Protein AF-A0A1H9TC44-F1 (afdb_monomer)

Solvent-accessible surface area (backbone atoms only — not comparable to full-atom values): 7933 Å² total; per-residue (Å²): 142,87,62,69,64,65,58,63,67,51,42,65,60,50,50,47,45,69,73,74,40,55,46,68,56,44,34,50,47,54,42,54,54,52,55,68,50,51,80,81,47,62,73,89,78,47,56,68,66,37,55,48,18,50,73,65,72,35,49,71,53,23,15,59,46,16,44,57,47,22,54,59,30,50,55,52,45,54,54,37,63,76,66,68,54,58,71,67,61,52,50,50,43,48,48,54,24,25,49,20,46,24,41,27,38,42,44,43,78,67,63,47,72,69,42,53,50,48,27,42,60,18,47,42,78,79,39,97,54,50,62,61,56,53,49,50,47,46,43,74,75,66,57,84,119

Mean predicted aligned error: 6.98 Å

Radius of gyration: 15.29 Å; Cα contacts (8 Å, |Δi|>4): 155; chains: 1; bounding box: 42×27×39 Å

Foldseek 3Di:
DPDVVLVVVLPPLLCCLQVPDDLLVSLLLLLQLLLVCVVVADPVLQPPQCNVCSVVVVLQSLQVSLVVSLVVLVVVLVVCVVVVHDPVVNLNSLLSNLSSQLSNLSNPSHRDSVSVVSNQSSCVSPDVDSSVSSVVSCCVVPVPD

Sequence (145 aa):
MGDRQSETESRPVIEQLMGRFNSADRRRILGHIVASYLRYIHPGDVPPDLVSALKGDDLDAISRQAVARMEERDDLLLDAYEREENNSSVAYLSDVYSLATAAATIAHKEPKEMHLLTFMDGIAAFTTDPQVDIQKAIDQWFGKE

Structure (mmCIF, N/CA/C/O backbone):
data_AF-A0A1H9TC44-F1
#
_entry.id   AF-A0A1H9TC44-F1
#
loop_
_atom_site.group_PDB
_atom_site.id
_atom_site.type_symbol
_atom_site.label_atom_id
_atom_site.label_alt_id
_atom_site.label_comp_id
_atom_site.label_asym_id
_atom_site.label_entity_id
_atom_site.label_seq_id
_atom_site.pdbx_PDB_ins_code
_atom_site.Cartn_x
_atom_site.Cartn_y
_atom_site.Cartn_z
_atom_site.occupancy
_atom_site.B_iso_or_equiv
_atom_site.auth_seq_id
_atom_site.auth_comp_id
_atom_site.auth_asym_id
_atom_site.auth_atom_id
_atom_site.pdbx_PDB_model_num
ATOM 1 N N . MET A 1 1 ? 23.358 8.538 4.820 1.00 39.44 1 MET A N 1
ATOM 2 C CA . MET A 1 1 ? 22.840 9.235 6.020 1.00 39.44 1 MET A CA 1
ATOM 3 C C . MET A 1 1 ? 21.624 10.031 5.582 1.00 39.44 1 MET A C 1
ATOM 5 O O . MET A 1 1 ? 21.772 11.190 5.227 1.00 39.44 1 MET A O 1
ATOM 9 N N . GLY A 1 2 ? 20.455 9.402 5.515 1.00 47.03 2 GLY A N 1
ATOM 10 C CA . GLY A 1 2 ? 19.257 10.064 5.008 1.00 47.03 2 GLY A CA 1
ATOM 11 C C . GLY A 1 2 ? 18.006 9.246 5.279 1.00 47.03 2 GLY A C 1
ATOM 12 O O . GLY A 1 2 ? 17.304 8.956 4.337 1.00 47.03 2 GLY A O 1
ATOM 13 N N . ASP A 1 3 ? 17.769 8.847 6.534 1.00 46.06 3 ASP A N 1
ATOM 14 C CA . ASP A 1 3 ? 16.593 8.018 6.880 1.00 46.06 3 ASP A CA 1
ATOM 15 C C . ASP A 1 3 ? 15.884 8.431 8.179 1.00 46.06 3 ASP A C 1
ATOM 17 O O . ASP A 1 3 ? 14.766 8.013 8.440 1.00 46.06 3 ASP A O 1
ATOM 21 N N . ARG A 1 4 ? 16.472 9.306 9.009 1.00 41.94 4 ARG A N 1
ATOM 22 C CA . ARG A 1 4 ? 15.853 9.662 10.304 1.00 41.94 4 ARG A CA 1
ATOM 23 C C . ARG A 1 4 ? 14.806 10.773 10.226 1.00 41.94 4 ARG A C 1
ATOM 25 O O . ARG A 1 4 ? 14.027 10.917 11.162 1.00 41.94 4 ARG A O 1
ATOM 32 N N . GLN A 1 5 ? 14.792 11.585 9.166 1.00 43.56 5 GLN A N 1
ATOM 33 C CA . GLN A 1 5 ? 13.802 12.664 9.033 1.00 43.56 5 GLN A CA 1
ATOM 34 C C . GLN A 1 5 ? 12.428 12.121 8.612 1.00 43.56 5 GLN A C 1
ATOM 36 O O . GLN A 1 5 ? 11.452 12.435 9.287 1.00 43.56 5 GLN A O 1
ATOM 41 N N . SER A 1 6 ? 12.361 11.213 7.631 1.00 50.97 6 SER A N 1
ATOM 42 C CA . SER A 1 6 ? 11.096 10.605 7.183 1.00 50.97 6 SER A CA 1
ATOM 43 C C . SER A 1 6 ? 10.419 9.735 8.255 1.00 50.97 6 SER A C 1
ATOM 45 O O . SER A 1 6 ? 9.197 9.791 8.403 1.00 50.97 6 SER A O 1
ATOM 47 N N . GLU A 1 7 ? 11.187 8.996 9.070 1.00 50.44 7 GLU A N 1
ATOM 48 C CA . GLU A 1 7 ? 10.644 8.241 10.219 1.00 50.44 7 GLU A CA 1
ATOM 49 C C . GLU A 1 7 ? 10.041 9.159 11.294 1.00 50.44 7 GLU A C 1
ATOM 51 O O . GLU A 1 7 ? 9.027 8.827 11.908 1.00 50.44 7 GLU A O 1
ATOM 56 N N . THR A 1 8 ? 10.656 10.322 11.537 1.00 54.44 8 THR A N 1
ATOM 57 C CA . THR A 1 8 ? 10.201 11.247 12.587 1.00 54.44 8 THR A CA 1
ATOM 58 C C . THR A 1 8 ? 8.931 11.986 12.169 1.00 54.44 8 THR A C 1
ATOM 60 O O . THR A 1 8 ? 8.066 12.235 13.007 1.00 54.44 8 THR A O 1
ATOM 63 N N . GLU A 1 9 ? 8.792 12.303 10.881 1.00 59.78 9 GLU A N 1
ATOM 64 C CA . GLU A 1 9 ? 7.611 12.985 10.349 1.00 59.78 9 GLU A CA 1
ATOM 65 C C . GLU A 1 9 ? 6.407 12.045 10.241 1.00 59.78 9 GLU A C 1
ATOM 67 O O . GLU A 1 9 ? 5.298 12.462 10.546 1.00 59.78 9 GLU A O 1
ATOM 72 N N . SER A 1 10 ? 6.608 10.770 9.897 1.00 65.81 10 SER A N 1
ATOM 73 C CA . SER A 1 10 ? 5.525 9.791 9.688 1.00 65.81 10 SER A CA 1
ATOM 74 C C . SER A 1 10 ? 4.833 9.323 10.977 1.00 65.81 10 SER A C 1
ATOM 76 O O . SER A 1 10 ? 3.707 8.815 10.965 1.00 65.81 10 SER A O 1
ATOM 78 N N . ARG A 1 11 ? 5.505 9.504 12.116 1.00 71.88 11 ARG A N 1
ATOM 79 C CA . ARG A 1 11 ? 5.123 8.959 13.423 1.00 71.88 11 ARG A CA 1
ATOM 80 C C . ARG A 1 11 ? 3.753 9.416 13.958 1.00 71.88 11 ARG A C 1
ATOM 82 O O . ARG A 1 11 ? 3.023 8.555 14.444 1.00 71.88 11 ARG A O 1
ATOM 89 N N . PRO A 1 12 ? 3.336 10.695 13.852 1.00 81.69 12 PRO A N 1
ATOM 90 C CA . PRO A 1 12 ? 2.065 11.158 14.415 1.00 81.69 12 PRO A CA 1
ATOM 91 C C . PRO A 1 12 ? 0.839 10.476 13.796 1.00 81.69 12 PRO A C 1
ATOM 93 O O . PRO A 1 12 ? -0.080 10.085 14.515 1.00 81.69 12 PRO A O 1
ATOM 96 N N . VAL A 1 13 ? 0.827 10.283 12.470 1.00 83.69 13 VAL A N 1
ATOM 97 C CA . VAL A 1 13 ? -0.309 9.648 11.781 1.00 83.69 13 VAL A CA 1
ATOM 98 C C . VAL A 1 13 ? -0.355 8.146 12.069 1.00 83.69 13 VAL A C 1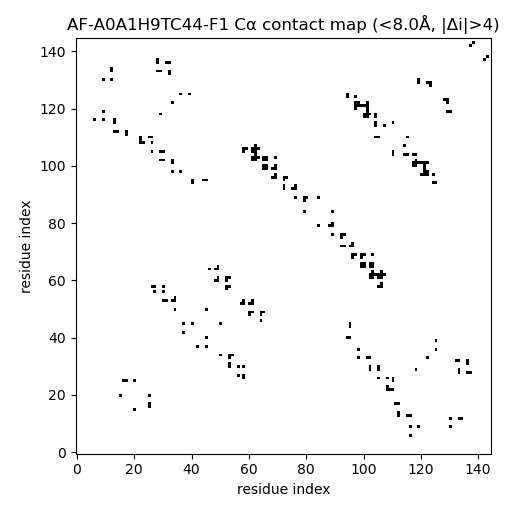
ATOM 100 O O . VAL A 1 13 ? -1.429 7.573 12.240 1.00 83.69 13 VAL A O 1
ATOM 103 N N . ILE A 1 14 ? 0.810 7.507 12.194 1.00 85.56 14 ILE A N 1
ATOM 104 C CA . ILE A 1 14 ? 0.921 6.097 12.569 1.00 85.56 14 ILE A CA 1
ATOM 105 C C . ILE A 1 14 ? 0.447 5.884 14.008 1.00 85.56 14 ILE A C 1
ATOM 107 O O . ILE A 1 14 ? -0.346 4.978 14.260 1.00 85.56 14 ILE A O 1
ATOM 111 N N . GLU A 1 15 ? 0.858 6.736 14.946 1.00 86.69 15 GLU A N 1
ATOM 112 C CA . GLU A 1 15 ? 0.381 6.706 16.333 1.00 86.69 15 GLU A CA 1
ATOM 113 C C . GLU A 1 15 ? -1.135 6.923 16.404 1.00 86.69 15 GLU A C 1
ATOM 115 O O . GLU A 1 15 ? -1.830 6.213 17.133 1.00 86.69 15 GLU A O 1
ATOM 120 N N . GLN A 1 16 ? -1.676 7.833 15.591 1.00 86.38 16 GLN A N 1
ATOM 121 C CA . GLN A 1 16 ? -3.115 8.041 15.472 1.00 86.38 16 GLN A CA 1
ATOM 122 C C . GLN A 1 16 ? -3.833 6.793 14.940 1.00 86.38 16 GLN A C 1
ATOM 124 O O . GLN A 1 16 ? -4.844 6.380 15.514 1.00 86.38 16 GLN A O 1
ATOM 129 N N . LEU A 1 17 ? -3.305 6.169 13.882 1.00 86.94 17 LEU A N 1
ATOM 130 C CA . LEU A 1 17 ? -3.833 4.925 13.320 1.00 86.94 17 LEU A CA 1
ATOM 131 C C . LEU A 1 17 ? -3.831 3.798 14.359 1.00 86.94 17 LEU A C 1
ATOM 133 O O . LEU A 1 17 ? -4.842 3.121 14.539 1.00 86.94 17 LEU A O 1
ATOM 137 N N . MET A 1 18 ? -2.715 3.616 15.066 1.00 88.38 18 MET A N 1
ATOM 138 C CA . MET A 1 18 ? -2.530 2.556 16.060 1.00 88.38 18 MET A CA 1
ATOM 139 C C . MET A 1 18 ? -3.339 2.787 17.343 1.00 88.38 18 MET A C 1
ATOM 141 O O . MET A 1 18 ? -3.803 1.821 17.947 1.00 88.38 18 MET A O 1
ATOM 145 N N . GLY A 1 19 ? -3.501 4.043 17.766 1.00 86.06 19 GLY A N 1
ATOM 146 C CA . GLY A 1 19 ? -4.142 4.407 19.029 1.00 86.06 19 GLY A CA 1
ATOM 147 C C . GLY A 1 19 ? -5.655 4.606 18.947 1.00 86.06 19 GLY A C 1
ATOM 148 O O . GLY A 1 19 ? -6.342 4.393 19.945 1.00 86.06 19 GLY A O 1
ATOM 149 N N . ARG A 1 20 ? -6.192 5.012 17.786 1.00 86.81 20 ARG A N 1
ATOM 150 C CA . ARG A 1 20 ? -7.625 5.338 17.634 1.00 86.81 20 ARG A CA 1
ATOM 151 C C . ARG A 1 20 ? -8.433 4.291 16.876 1.00 86.81 20 ARG A C 1
ATOM 153 O O . ARG A 1 20 ? -9.640 4.219 17.085 1.00 86.81 20 ARG A O 1
ATOM 160 N N . PHE A 1 21 ? -7.805 3.493 16.013 1.00 89.00 21 PHE A N 1
ATOM 161 C CA . PHE A 1 21 ? -8.525 2.611 15.095 1.00 89.00 21 PHE A CA 1
ATOM 162 C C . PHE A 1 21 ? -8.217 1.137 15.357 1.00 89.00 21 PHE A C 1
ATOM 164 O O . PHE A 1 21 ? -7.067 0.713 15.516 1.00 89.00 21 PHE A O 1
ATOM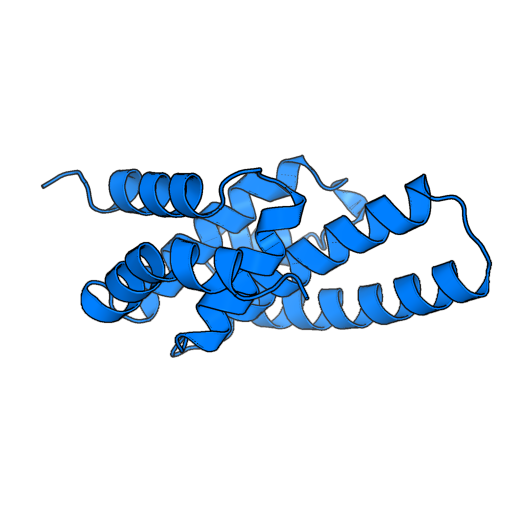 171 N N . ASN A 1 22 ? -9.263 0.309 15.351 1.00 89.25 22 ASN A N 1
ATOM 172 C CA . ASN A 1 22 ? -9.084 -1.140 15.397 1.00 89.25 22 ASN A CA 1
ATOM 173 C C . ASN A 1 22 ? -8.426 -1.644 14.094 1.00 89.25 22 ASN A C 1
ATOM 175 O O . ASN A 1 22 ? -8.290 -0.916 13.108 1.00 89.25 22 ASN A O 1
ATOM 179 N N . SER A 1 23 ? -7.987 -2.903 14.082 1.00 86.31 23 SER A N 1
ATOM 180 C CA . SER A 1 23 ? -7.258 -3.455 12.934 1.00 86.31 23 SER A CA 1
ATOM 181 C C . SER A 1 23 ? -8.078 -3.481 11.639 1.00 86.31 23 SER A C 1
ATOM 183 O O . SER A 1 23 ? -7.509 -3.319 10.563 1.00 86.31 23 SER A O 1
ATOM 185 N N . ALA A 1 24 ? -9.399 -3.668 11.716 1.00 84.81 24 ALA A N 1
ATOM 186 C CA . ALA A 1 24 ? -10.257 -3.684 10.534 1.00 84.81 24 ALA A CA 1
ATOM 187 C C . ALA A 1 24 ? -10.368 -2.287 9.910 1.00 84.81 24 ALA A C 1
ATOM 189 O O . ALA A 1 24 ? -10.218 -2.145 8.699 1.00 84.81 24 ALA A O 1
ATOM 190 N N . ASP A 1 25 ? -10.552 -1.257 10.735 1.00 87.38 25 ASP A N 1
ATOM 191 C CA . ASP A 1 25 ? -10.631 0.129 10.271 1.00 87.38 25 ASP A CA 1
ATOM 192 C C . ASP A 1 25 ? -9.297 0.606 9.697 1.00 87.38 25 ASP A C 1
ATOM 194 O O . ASP A 1 25 ? -9.277 1.212 8.628 1.00 87.38 25 ASP A O 1
ATOM 198 N N . ARG A 1 26 ? -8.171 0.228 10.322 1.00 88.94 26 ARG A N 1
ATOM 199 C CA . ARG A 1 26 ? -6.837 0.458 9.748 1.00 88.94 26 ARG A CA 1
ATOM 200 C C . ARG A 1 26 ? -6.728 -0.149 8.351 1.00 88.94 26 ARG A C 1
ATOM 202 O O . ARG A 1 26 ? -6.411 0.564 7.408 1.00 88.94 26 ARG A O 1
ATOM 209 N N . ARG A 1 27 ? -7.057 -1.435 8.185 1.00 86.88 27 ARG A N 1
ATOM 210 C CA . ARG A 1 27 ? -7.001 -2.108 6.873 1.00 86.88 27 ARG A CA 1
ATOM 211 C C . ARG A 1 27 ? -7.888 -1.428 5.823 1.00 86.88 27 ARG A C 1
ATOM 213 O O . ARG A 1 27 ? -7.465 -1.313 4.677 1.00 86.88 27 ARG A O 1
ATOM 220 N N . ARG A 1 28 ? -9.078 -0.946 6.200 1.00 85.75 28 ARG A N 1
ATOM 221 C CA . ARG A 1 28 ? -9.970 -0.202 5.291 1.00 85.75 28 ARG A CA 1
ATOM 222 C C . ARG A 1 28 ? -9.382 1.135 4.850 1.00 85.75 28 ARG A C 1
ATOM 224 O O . ARG A 1 28 ? -9.404 1.430 3.660 1.00 85.75 28 ARG A O 1
ATOM 231 N N . ILE A 1 29 ? -8.821 1.911 5.781 1.00 88.69 29 ILE A N 1
ATOM 232 C CA . ILE A 1 29 ? -8.149 3.182 5.467 1.00 88.69 29 ILE A CA 1
ATOM 233 C C . ILE A 1 29 ? -7.024 2.941 4.452 1.00 88.69 29 ILE A C 1
ATOM 235 O O . ILE A 1 29 ? -6.989 3.584 3.404 1.00 88.69 29 ILE A O 1
ATOM 239 N N . LEU A 1 30 ? -6.150 1.964 4.722 1.00 88.69 30 LEU A N 1
ATOM 240 C CA . LEU A 1 30 ? -5.043 1.610 3.829 1.00 88.69 30 LEU A CA 1
ATOM 241 C C . LEU A 1 30 ? -5.538 1.164 2.441 1.00 88.69 30 LEU A C 1
ATOM 243 O O . LEU A 1 30 ? -5.014 1.616 1.423 1.00 88.69 30 LEU A O 1
ATOM 247 N N . GLY A 1 31 ? -6.578 0.324 2.391 1.00 86.19 31 GLY A N 1
ATOM 248 C CA . GLY A 1 31 ? -7.190 -0.134 1.140 1.00 86.19 31 GLY A CA 1
ATOM 249 C C . GLY A 1 31 ? -7.743 1.002 0.288 1.00 86.19 31 GLY A C 1
ATOM 250 O O . GLY A 1 31 ? -7.501 1.040 -0.919 1.00 86.19 31 GLY A O 1
ATOM 251 N N . HIS A 1 32 ? -8.411 1.973 0.912 1.00 85.38 32 HIS A N 1
ATOM 252 C CA . HIS A 1 32 ? -8.940 3.138 0.210 1.00 85.38 32 HIS A CA 1
ATOM 253 C C . HIS A 1 32 ? -7.834 3.978 -0.438 1.00 85.38 32 HIS A C 1
ATOM 255 O O . HIS A 1 32 ? -7.940 4.383 -1.599 1.00 85.38 32 HIS A O 1
ATOM 261 N N . ILE A 1 33 ? -6.750 4.206 0.300 1.00 88.38 33 ILE A N 1
ATOM 262 C CA . ILE A 1 33 ? -5.607 4.978 -0.183 1.00 88.38 33 ILE A CA 1
ATOM 263 C C . ILE A 1 3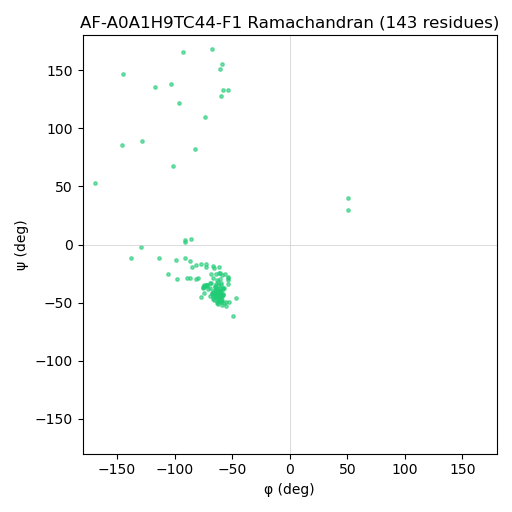3 ? -4.964 4.266 -1.377 1.00 88.38 33 ILE A C 1
ATOM 265 O O . ILE A 1 33 ? -4.804 4.879 -2.430 1.00 88.38 33 ILE A O 1
ATOM 269 N N . VAL A 1 34 ? -4.686 2.963 -1.273 1.00 87.31 34 VAL A N 1
ATOM 270 C CA . VAL A 1 34 ? -4.133 2.165 -2.386 1.00 87.31 34 VAL A CA 1
ATOM 271 C C . VAL A 1 34 ? -5.037 2.213 -3.615 1.00 87.31 34 VAL A C 1
ATOM 273 O O . VAL A 1 34 ? -4.556 2.422 -4.729 1.00 87.31 34 VAL A O 1
ATOM 276 N N . ALA A 1 35 ? -6.353 2.091 -3.430 1.00 83.94 35 ALA A N 1
ATOM 277 C CA . ALA A 1 35 ? -7.309 2.174 -4.530 1.00 83.94 35 ALA A CA 1
ATOM 278 C C . ALA A 1 35 ? -7.246 3.530 -5.261 1.00 83.94 35 ALA A C 1
ATOM 280 O O . ALA A 1 35 ? -7.417 3.579 -6.480 1.00 83.94 35 ALA A O 1
ATOM 281 N N . SER A 1 36 ? -6.951 4.622 -4.546 1.00 87.00 36 SER A N 1
ATOM 282 C CA . SER A 1 36 ? -6.795 5.958 -5.137 1.00 87.00 36 SER A CA 1
ATOM 283 C C . SER A 1 36 ? -5.557 6.085 -6.039 1.00 87.00 36 SER A C 1
ATOM 285 O O . SER A 1 36 ? -5.569 6.875 -6.991 1.00 87.00 36 SER A O 1
ATOM 287 N N . TYR A 1 37 ? -4.533 5.260 -5.793 1.00 87.69 37 TYR A N 1
ATOM 288 C CA . TYR A 1 37 ? -3.276 5.243 -6.541 1.00 87.69 37 TYR A CA 1
ATOM 289 C C . TYR A 1 37 ? -3.270 4.288 -7.738 1.00 87.69 37 TYR A C 1
ATOM 291 O O . TYR A 1 37 ? -2.423 4.423 -8.620 1.00 87.69 37 TYR A O 1
ATOM 299 N N . LEU A 1 38 ? -4.269 3.408 -7.865 1.00 82.44 38 LEU A N 1
ATOM 300 C CA . LEU A 1 38 ? -4.409 2.522 -9.030 1.00 82.44 38 LEU A CA 1
AT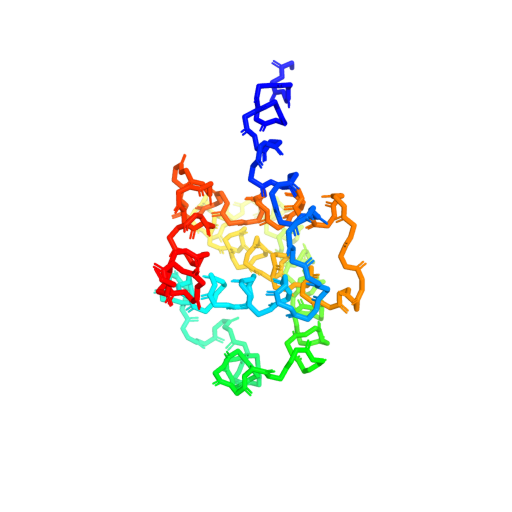OM 301 C C . LEU A 1 38 ? -4.402 3.273 -10.370 1.00 82.44 38 LEU A C 1
ATOM 303 O O . LEU A 1 38 ? -3.984 2.718 -11.377 1.00 82.44 38 LEU A O 1
ATOM 307 N N . ARG A 1 39 ? -4.843 4.538 -10.395 1.00 83.56 39 ARG A N 1
ATOM 308 C CA . ARG A 1 39 ? -4.881 5.369 -11.611 1.00 83.56 39 ARG A CA 1
ATOM 309 C C . ARG A 1 39 ? -3.504 5.724 -12.183 1.00 83.56 39 ARG A C 1
ATOM 311 O O . ARG A 1 39 ? -3.440 6.162 -13.326 1.00 83.56 39 ARG A O 1
ATOM 318 N N . TYR A 1 40 ? -2.442 5.605 -11.387 1.00 82.75 40 TYR A N 1
ATOM 319 C CA . TYR A 1 40 ? -1.071 5.897 -11.816 1.00 82.75 40 TYR A CA 1
ATOM 320 C C . TYR A 1 40 ? -0.396 4.687 -12.463 1.00 82.75 40 TYR A C 1
ATOM 322 O O . TYR A 1 40 ? 0.615 4.839 -13.140 1.00 82.75 40 TYR A O 1
ATOM 330 N N . ILE A 1 41 ? -0.979 3.498 -12.301 1.00 81.94 41 ILE A N 1
ATOM 331 C CA . ILE A 1 41 ? -0.487 2.265 -12.897 1.00 81.94 41 ILE A CA 1
ATOM 332 C C . ILE A 1 41 ? -1.349 1.911 -14.105 1.00 81.94 41 ILE A C 1
ATOM 334 O O . ILE A 1 41 ? -2.576 2.019 -14.086 1.00 81.94 41 ILE A O 1
ATOM 338 N N . HIS A 1 42 ? -0.700 1.469 -15.178 1.00 80.88 42 HIS A N 1
ATOM 339 C CA . HIS A 1 42 ? -1.403 0.967 -16.347 1.00 80.88 42 HIS A CA 1
ATOM 340 C C . HIS A 1 42 ? -2.330 -0.217 -15.968 1.00 80.88 42 HIS A C 1
ATOM 342 O O . HIS A 1 42 ? -1.900 -1.139 -15.271 1.00 80.88 42 HIS A O 1
ATOM 348 N N . PRO A 1 43 ? -3.604 -0.240 -16.414 1.00 72.25 43 PRO A N 1
ATOM 349 C CA . PRO A 1 43 ? -4.578 -1.244 -15.969 1.00 72.25 43 PRO A CA 1
ATOM 350 C C . PRO A 1 43 ? -4.199 -2.697 -16.275 1.00 72.25 43 PRO A C 1
ATOM 352 O O . PRO A 1 43 ? -4.681 -3.596 -15.598 1.00 72.25 43 PRO A O 1
ATOM 355 N N . GLY A 1 44 ? -3.364 -2.932 -17.292 1.00 77.88 44 GLY A N 1
ATOM 356 C CA . GLY A 1 44 ? -2.862 -4.271 -17.624 1.00 77.88 44 GLY A CA 1
ATOM 357 C C . GLY A 1 44 ? -1.827 -4.805 -16.629 1.00 77.88 44 GLY A C 1
ATOM 358 O O . GLY A 1 44 ? -1.582 -6.006 -16.584 1.00 77.88 44 GLY A O 1
ATOM 359 N N . ASP A 1 45 ? -1.244 -3.928 -15.815 1.00 75.56 45 ASP A N 1
ATOM 360 C CA . ASP A 1 45 ? -0.166 -4.258 -14.889 1.00 75.56 45 ASP A CA 1
ATOM 361 C C . ASP A 1 45 ? -0.665 -4.485 -13.461 1.00 75.56 45 ASP A C 1
ATOM 363 O O . ASP A 1 45 ? 0.048 -5.080 -12.647 1.00 75.56 45 ASP A O 1
ATOM 367 N N . VAL A 1 46 ? -1.911 -4.105 -13.178 1.00 72.56 46 VAL A N 1
ATOM 368 C CA . VAL A 1 46 ? -2.620 -4.496 -11.961 1.00 72.56 46 VAL A CA 1
ATOM 369 C C . VAL A 1 46 ? -3.499 -5.708 -12.279 1.00 72.56 46 VAL A C 1
ATOM 371 O O . VAL A 1 46 ? -4.376 -5.606 -13.137 1.00 72.56 46 VAL A O 1
ATOM 374 N N . PRO A 1 47 ? -3.323 -6.850 -11.591 1.00 74.50 47 PRO A N 1
ATOM 375 C CA . PRO A 1 47 ? -4.190 -8.003 -11.785 1.00 74.50 47 PRO A CA 1
ATOM 376 C C . PRO A 1 47 ? -5.672 -7.614 -11.620 1.00 74.50 47 PRO A C 1
ATOM 378 O O . PRO A 1 47 ? -6.014 -6.959 -10.629 1.00 74.50 47 PRO A O 1
ATOM 381 N N . PRO A 1 48 ? -6.573 -8.024 -12.534 1.00 77.94 48 PRO A N 1
ATOM 382 C CA . PRO A 1 48 ? -8.003 -7.730 -12.424 1.00 77.94 48 PRO A CA 1
ATOM 383 C C . PRO A 1 48 ? -8.597 -8.168 -11.081 1.00 77.94 48 PRO A C 1
ATOM 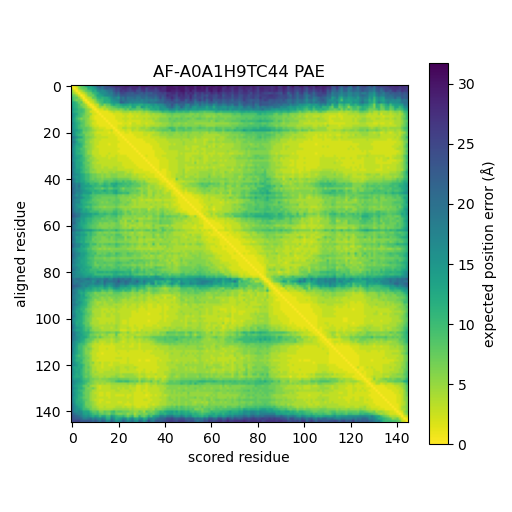385 O O . PRO A 1 48 ? -9.446 -7.473 -10.524 1.00 77.94 48 PRO A O 1
ATOM 388 N N . ASP A 1 49 ? -8.090 -9.270 -10.527 1.00 79.62 49 ASP A N 1
ATOM 389 C CA . ASP A 1 49 ? -8.478 -9.791 -9.218 1.00 79.62 49 ASP A CA 1
ATOM 390 C C . ASP A 1 49 ? -8.096 -8.841 -8.077 1.00 79.62 49 ASP A C 1
ATOM 392 O O . ASP A 1 49 ? -8.890 -8.644 -7.159 1.00 79.62 49 ASP A O 1
ATOM 396 N N . LEU A 1 50 ? -6.925 -8.196 -8.148 1.00 76.81 50 LEU A N 1
ATOM 397 C CA . LEU A 1 50 ? -6.505 -7.190 -7.169 1.00 76.81 50 LEU A CA 1
ATOM 398 C C . LEU A 1 50 ? -7.380 -5.935 -7.271 1.00 76.81 50 LEU A C 1
ATOM 400 O O . LEU A 1 50 ? -7.827 -5.415 -6.252 1.00 76.81 50 LEU A O 1
ATOM 404 N N . VAL A 1 51 ? -7.698 -5.483 -8.489 1.00 77.75 51 VAL A N 1
ATOM 405 C CA . VAL A 1 51 ? -8.628 -4.358 -8.704 1.00 77.75 51 VAL A CA 1
ATOM 406 C C . VAL A 1 51 ? -10.021 -4.686 -8.166 1.00 77.75 51 VAL A C 1
ATOM 408 O O . VAL A 1 51 ? -10.651 -3.846 -7.523 1.00 77.75 51 VAL A O 1
ATOM 411 N N . SER A 1 52 ? -10.514 -5.899 -8.422 1.00 81.88 52 SER A N 1
ATOM 412 C CA . SER A 1 52 ? -11.809 -6.360 -7.924 1.00 81.88 52 SER A CA 1
ATOM 413 C C . SER A 1 52 ? -11.821 -6.433 -6.399 1.00 81.88 52 SER A C 1
ATOM 415 O O . SER A 1 52 ? -12.772 -5.969 -5.775 1.00 81.88 52 SER A O 1
ATOM 417 N N . ALA A 1 53 ? -10.754 -6.956 -5.793 1.00 80.38 53 ALA A N 1
ATOM 418 C CA . ALA A 1 53 ? -10.621 -7.053 -4.346 1.00 80.38 53 ALA A CA 1
ATOM 419 C C . ALA A 1 53 ? -10.551 -5.666 -3.682 1.00 80.38 53 ALA A C 1
ATOM 421 O O . ALA A 1 53 ? -11.249 -5.432 -2.698 1.00 80.38 53 ALA A O 1
ATOM 422 N N . LEU A 1 54 ? -9.797 -4.724 -4.267 1.00 75.75 54 LEU A N 1
ATOM 423 C CA . LEU A 1 54 ? -9.707 -3.328 -3.814 1.00 75.75 54 LEU A CA 1
ATOM 424 C C . LEU A 1 54 ? -11.042 -2.581 -3.923 1.00 75.75 54 LEU A C 1
ATOM 426 O O . LEU A 1 54 ? -11.336 -1.737 -3.086 1.00 75.75 54 LEU A O 1
ATOM 430 N N . LYS A 1 55 ? -11.867 -2.884 -4.932 1.00 77.12 55 LYS A N 1
ATOM 431 C CA . LYS A 1 55 ? -13.211 -2.295 -5.078 1.00 77.12 55 LYS A CA 1
ATOM 432 C C . LYS A 1 55 ? -14.262 -2.947 -4.182 1.00 77.12 55 LYS A C 1
ATOM 434 O O . LYS A 1 55 ? -15.257 -2.305 -3.860 1.00 77.12 55 LYS A O 1
ATOM 439 N N . GLY A 1 56 ? -14.083 -4.224 -3.860 1.00 75.19 56 GLY A N 1
ATOM 440 C CA . GLY A 1 56 ? -15.006 -5.010 -3.045 1.00 75.19 56 GLY A CA 1
ATOM 441 C C . GLY A 1 56 ? -14.704 -4.982 -1.548 1.00 75.19 56 GLY A C 1
ATOM 442 O O . GLY A 1 56 ? -15.380 -5.691 -0.808 1.00 75.19 56 GLY A O 1
ATOM 443 N N . ASP A 1 57 ? -13.689 -4.226 -1.114 1.00 74.25 57 ASP A N 1
ATOM 444 C CA . ASP A 1 57 ? -13.152 -4.242 0.253 1.00 74.25 57 ASP A CA 1
ATOM 445 C C . ASP A 1 57 ? -12.816 -5.665 0.760 1.00 74.25 57 ASP A C 1
ATOM 447 O O . ASP A 1 57 ? -12.866 -5.949 1.960 1.00 74.25 57 ASP A O 1
ATOM 451 N N . ASP A 1 58 ? -12.451 -6.583 -0.145 1.00 81.88 58 ASP A N 1
ATOM 452 C CA . ASP A 1 58 ? -12.048 -7.947 0.213 1.00 81.88 58 ASP A CA 1
ATOM 453 C C . ASP A 1 58 ? -10.579 -7.950 0.644 1.00 81.88 58 ASP A C 1
ATOM 455 O O . ASP A 1 58 ? -9.659 -8.246 -0.122 1.00 81.88 58 ASP A O 1
ATOM 459 N N . LEU A 1 59 ? -10.361 -7.594 1.909 1.00 76.94 59 LEU A N 1
ATOM 460 C CA . LEU A 1 59 ? -9.035 -7.415 2.499 1.00 76.94 59 LEU A CA 1
ATOM 461 C C . LEU A 1 59 ? -8.154 -8.677 2.438 1.00 76.94 59 LEU A C 1
ATOM 463 O O . LEU A 1 59 ? -6.925 -8.565 2.445 1.00 76.94 59 LEU A O 1
ATOM 467 N N . ASP A 1 60 ? -8.750 -9.871 2.392 1.00 76.94 60 ASP A N 1
ATOM 468 C CA . ASP A 1 60 ? -8.015 -11.138 2.326 1.00 76.94 60 ASP A CA 1
ATOM 469 C C . ASP A 1 60 ? -7.677 -11.524 0.876 1.00 76.94 60 ASP A C 1
ATOM 471 O O . ASP A 1 60 ? -6.651 -12.165 0.631 1.00 76.94 60 ASP A O 1
ATOM 475 N N . ALA A 1 61 ? -8.490 -11.112 -0.100 1.00 81.62 61 ALA A N 1
ATOM 476 C CA . ALA A 1 61 ? -8.139 -11.216 -1.513 1.00 81.62 61 ALA A CA 1
ATOM 477 C C . ALA A 1 61 ? -7.093 -10.168 -1.931 1.00 81.62 61 ALA A C 1
ATOM 479 O O . ALA A 1 61 ? -6.142 -10.534 -2.622 1.00 81.62 61 ALA A O 1
ATOM 480 N N . ILE A 1 62 ? -7.207 -8.915 -1.458 1.00 79.06 62 ILE A N 1
ATOM 481 C CA . ILE A 1 62 ? -6.209 -7.844 -1.679 1.00 79.06 62 ILE A CA 1
ATOM 482 C C . ILE A 1 62 ? -4.826 -8.341 -1.251 1.00 79.06 62 ILE A C 1
ATOM 484 O O . ILE A 1 62 ? -3.875 -8.293 -2.021 1.00 79.06 62 ILE A O 1
ATOM 488 N N . SER A 1 63 ? -4.762 -8.898 -0.043 1.00 71.62 63 SER A N 1
ATOM 489 C CA . SER A 1 63 ? -3.579 -9.502 0.566 1.00 71.62 63 SER A CA 1
ATOM 490 C C . SER A 1 63 ? -2.847 -10.497 -0.337 1.00 71.62 63 SER A C 1
ATOM 492 O O . SER A 1 63 ? -1.686 -10.292 -0.688 1.00 71.62 63 SER A O 1
ATOM 494 N N . ARG A 1 64 ? -3.532 -11.579 -0.729 1.00 78.56 64 ARG A N 1
ATOM 495 C CA . ARG A 1 64 ? -2.907 -12.674 -1.481 1.00 78.56 64 ARG A CA 1
ATOM 496 C C . ARG A 1 64 ? -2.400 -12.207 -2.838 1.00 78.56 64 ARG A C 1
ATOM 498 O O . ARG A 1 64 ? -1.324 -12.611 -3.260 1.00 78.56 64 ARG A O 1
ATOM 505 N N . GLN A 1 65 ? -3.182 -11.361 -3.504 1.00 82.19 65 GLN A N 1
ATOM 506 C CA . GLN A 1 65 ? -2.858 -10.881 -4.843 1.00 82.19 65 GLN A CA 1
ATOM 507 C C . GLN A 1 65 ? -1.725 -9.847 -4.818 1.00 82.19 65 GLN A C 1
ATOM 509 O O . GLN A 1 65 ? -0.875 -9.851 -5.702 1.00 82.19 65 GLN A O 1
ATOM 514 N N . ALA A 1 66 ? -1.677 -8.988 -3.797 1.00 79.31 66 ALA A N 1
ATOM 515 C CA . ALA A 1 66 ? -0.628 -7.987 -3.648 1.00 79.31 66 ALA A CA 1
ATOM 516 C C . ALA A 1 66 ? 0.748 -8.604 -3.361 1.00 79.31 66 ALA A C 1
ATOM 518 O O . ALA A 1 66 ? 1.722 -8.193 -3.982 1.00 79.31 66 ALA A O 1
ATOM 519 N N . VAL A 1 67 ? 0.826 -9.613 -2.482 1.00 78.00 67 VAL A N 1
ATOM 520 C CA . VAL A 1 67 ? 2.095 -10.301 -2.170 1.00 78.00 67 VAL A CA 1
ATOM 521 C C . VAL A 1 67 ? 2.658 -10.997 -3.405 1.00 78.00 67 VAL A C 1
ATOM 523 O O . VAL A 1 67 ? 3.802 -10.751 -3.766 1.00 78.00 67 VAL A O 1
ATOM 526 N N . ALA A 1 68 ? 1.837 -11.789 -4.102 1.00 81.06 68 ALA A N 1
ATOM 527 C CA . ALA A 1 68 ? 2.272 -12.472 -5.320 1.00 81.06 68 ALA A CA 1
ATOM 528 C C . ALA A 1 68 ? 2.763 -11.477 -6.385 1.00 81.06 68 ALA A C 1
ATOM 530 O O . ALA A 1 68 ? 3.743 -11.728 -7.082 1.00 81.06 68 ALA A O 1
ATOM 531 N N . ARG A 1 69 ? 2.102 -10.316 -6.490 1.00 78.12 69 ARG A N 1
ATOM 532 C CA . ARG A 1 69 ? 2.485 -9.273 -7.441 1.00 78.12 69 ARG A CA 1
ATOM 533 C C . ARG A 1 69 ? 3.761 -8.537 -7.040 1.00 78.12 69 ARG A C 1
ATOM 535 O O . ARG A 1 69 ? 4.510 -8.137 -7.922 1.00 78.12 69 ARG A O 1
ATOM 542 N N . MET A 1 70 ? 3.987 -8.340 -5.745 1.00 82.19 70 MET A N 1
ATOM 543 C CA . MET A 1 70 ? 5.218 -7.759 -5.214 1.00 82.19 70 MET A CA 1
ATOM 544 C C . MET A 1 70 ? 6.411 -8.659 -5.547 1.00 82.19 70 MET A C 1
ATOM 546 O O . MET A 1 70 ? 7.373 -8.169 -6.124 1.00 82.19 70 MET A O 1
ATOM 550 N N . GLU A 1 71 ? 6.305 -9.963 -5.275 1.00 83.44 71 GLU A N 1
ATOM 551 C CA . GLU A 1 71 ? 7.352 -10.951 -5.580 1.00 83.44 71 GLU A CA 1
ATOM 552 C C . GLU A 1 71 ? 7.662 -11.003 -7.088 1.00 83.44 71 GLU A C 1
ATOM 554 O O . GLU A 1 71 ? 8.810 -10.840 -7.485 1.00 83.44 71 GLU A O 1
ATOM 559 N N . GLU A 1 72 ? 6.639 -11.106 -7.947 1.00 83.62 72 GLU A N 1
ATOM 560 C CA . GLU A 1 72 ? 6.830 -11.114 -9.409 1.00 83.62 72 GLU A CA 1
ATOM 561 C C . GLU A 1 72 ? 7.513 -9.834 -9.926 1.00 83.62 72 GLU A C 1
ATOM 563 O O . GLU A 1 72 ? 8.268 -9.862 -10.898 1.00 83.62 72 GLU A O 1
ATOM 568 N N . ARG A 1 73 ? 7.224 -8.679 -9.313 1.00 82.88 73 ARG A N 1
ATOM 569 C CA . ARG A 1 73 ? 7.796 -7.394 -9.735 1.00 82.88 73 ARG A CA 1
ATOM 570 C C . ARG A 1 73 ? 9.198 -7.157 -9.196 1.00 82.88 73 ARG A C 1
ATOM 572 O O . ARG A 1 73 ? 9.965 -6.501 -9.895 1.00 82.88 73 ARG A O 1
ATOM 579 N N . ASP A 1 74 ? 9.526 -7.697 -8.029 1.00 82.56 74 ASP A N 1
ATOM 580 C CA . ASP A 1 74 ? 10.889 -7.693 -7.492 1.00 82.56 74 ASP A CA 1
ATOM 581 C C . ASP A 1 74 ? 11.836 -8.448 -8.435 1.00 82.56 74 ASP A C 1
ATOM 583 O O . ASP A 1 74 ? 12.853 -7.905 -8.868 1.00 82.56 74 ASP A O 1
ATOM 587 N N . ASP A 1 75 ? 11.422 -9.639 -8.882 1.00 84.06 75 ASP A N 1
ATOM 588 C CA . ASP A 1 75 ? 12.172 -10.441 -9.856 1.00 84.06 75 ASP A CA 1
ATOM 589 C C . ASP A 1 75 ? 12.394 -9.678 -11.177 1.00 84.06 75 ASP A C 1
ATOM 591 O O . ASP A 1 75 ? 13.503 -9.638 -11.711 1.00 84.06 75 ASP A O 1
ATOM 595 N N . LEU A 1 76 ? 11.356 -9.012 -11.701 1.00 82.94 76 LEU A N 1
ATOM 596 C CA . LEU A 1 76 ? 11.459 -8.224 -12.938 1.00 82.94 76 LEU A CA 1
ATOM 597 C C . LEU A 1 76 ? 12.333 -6.970 -12.787 1.00 82.94 76 LEU A C 1
ATOM 599 O O . LEU A 1 76 ? 12.986 -6.567 -13.749 1.00 82.94 76 LEU A O 1
ATOM 603 N N . LEU A 1 77 ? 12.339 -6.339 -11.610 1.00 82.62 77 LEU A N 1
ATOM 604 C CA . LEU A 1 77 ? 13.211 -5.203 -11.312 1.00 82.62 77 LEU A CA 1
ATOM 605 C C . LEU A 1 77 ? 14.675 -5.626 -11.289 1.00 82.62 77 LEU A C 1
ATOM 607 O O . LEU A 1 77 ? 15.501 -4.964 -11.917 1.00 82.62 77 LEU A O 1
ATOM 611 N N . LEU A 1 78 ? 14.983 -6.727 -10.601 1.00 83.56 78 LEU A N 1
ATOM 612 C CA . LEU A 1 78 ? 16.324 -7.309 -10.564 1.00 83.56 78 LEU A CA 1
ATOM 613 C C . LEU A 1 78 ? 16.826 -7.602 -11.984 1.00 83.56 78 LEU A C 1
ATOM 615 O O . LEU A 1 78 ? 17.892 -7.121 -12.368 1.00 83.56 78 LEU A O 1
ATOM 619 N N . ASP A 1 79 ? 16.004 -8.265 -12.798 1.00 84.94 79 ASP A N 1
ATOM 620 C CA . ASP A 1 79 ? 16.293 -8.542 -14.208 1.00 84.94 79 ASP A CA 1
ATOM 621 C C . ASP A 1 79 ? 16.549 -7.262 -15.030 1.00 84.94 79 ASP A C 1
ATOM 623 O O . ASP A 1 79 ? 17.459 -7.218 -15.863 1.00 84.94 79 ASP A O 1
ATOM 627 N N . ALA A 1 80 ? 15.747 -6.211 -14.831 1.00 82.00 80 ALA A N 1
ATOM 628 C CA . ALA A 1 80 ? 15.876 -4.951 -15.566 1.00 82.00 80 ALA A CA 1
ATOM 629 C C . ALA A 1 80 ? 17.155 -4.185 -15.188 1.00 82.00 80 ALA A C 1
ATOM 631 O O . ALA A 1 80 ? 17.809 -3.609 -16.065 1.00 82.00 80 ALA A O 1
ATOM 632 N N . TYR A 1 81 ? 17.544 -4.216 -13.907 1.00 79.19 81 TYR A N 1
ATOM 633 C CA . TYR A 1 81 ? 18.815 -3.659 -13.440 1.00 79.19 81 TYR A CA 1
ATOM 634 C C . TYR A 1 81 ? 20.014 -4.405 -14.033 1.00 79.19 81 TYR A C 1
ATOM 636 O O . TYR A 1 81 ? 20.972 -3.766 -14.465 1.00 79.19 81 TYR A O 1
ATOM 644 N N . GLU A 1 82 ? 19.955 -5.737 -14.111 1.00 84.56 82 GLU A N 1
ATOM 645 C CA . GLU A 1 82 ? 21.020 -6.552 -14.710 1.00 84.56 82 GLU A CA 1
ATOM 646 C C . GLU A 1 82 ? 21.177 -6.322 -16.220 1.00 84.56 82 GLU A C 1
ATOM 648 O O . GLU A 1 82 ? 22.276 -6.458 -16.762 1.00 84.56 82 GLU A O 1
ATOM 653 N N . ARG A 1 83 ? 20.091 -5.960 -16.911 1.00 83.75 83 ARG A N 1
ATOM 654 C CA . ARG A 1 83 ? 20.070 -5.725 -18.365 1.00 83.75 83 ARG A CA 1
ATOM 655 C C . ARG A 1 83 ? 20.346 -4.278 -18.777 1.00 83.75 83 ARG A C 1
ATOM 657 O O . ARG A 1 83 ? 20.276 -3.989 -19.971 1.00 83.75 83 ARG A O 1
ATOM 664 N N . GLU A 1 84 ? 20.650 -3.391 -17.827 1.00 79.00 84 GLU A N 1
ATOM 665 C CA . GLU A 1 84 ? 20.822 -1.948 -18.060 1.00 79.00 84 GLU A CA 1
ATOM 666 C C . GLU A 1 84 ? 19.643 -1.335 -18.846 1.00 79.00 84 GLU A C 1
ATOM 668 O O . GLU A 1 84 ? 19.825 -0.509 -19.748 1.00 79.00 84 GLU A O 1
ATOM 673 N N . GLU A 1 85 ? 18.409 -1.760 -18.540 1.00 75.31 85 GLU A N 1
ATOM 674 C CA . GLU A 1 85 ? 17.227 -1.176 -19.174 1.00 75.31 85 GLU A CA 1
ATOM 675 C C . GLU A 1 85 ? 17.139 0.334 -18.911 1.00 75.31 85 GLU A C 1
ATOM 677 O O . GLU A 1 85 ? 17.666 0.870 -17.934 1.00 75.31 85 GLU A O 1
ATOM 682 N N . ASN A 1 86 ? 16.455 1.055 -19.805 1.00 78.12 86 ASN A N 1
ATOM 683 C CA . ASN A 1 86 ? 16.339 2.500 -19.663 1.00 78.12 86 ASN A CA 1
ATOM 684 C C . ASN A 1 86 ? 15.637 2.891 -18.347 1.00 78.12 86 ASN A C 1
ATOM 686 O O . ASN A 1 86 ? 14.750 2.196 -17.846 1.00 78.12 86 ASN A O 1
ATOM 690 N N . ASN A 1 87 ? 15.990 4.073 -17.836 1.00 78.06 87 ASN A N 1
ATOM 691 C CA . ASN A 1 87 ? 15.484 4.580 -16.559 1.00 78.06 87 ASN A CA 1
ATOM 692 C C . ASN A 1 87 ? 13.950 4.661 -16.483 1.00 78.06 87 ASN A C 1
ATOM 694 O O . ASN A 1 87 ? 13.399 4.615 -15.389 1.00 78.06 87 ASN A O 1
ATOM 698 N N . SER A 1 88 ? 13.247 4.793 -17.613 1.00 77.31 88 SER A N 1
ATOM 699 C CA . SER A 1 88 ? 11.782 4.867 -17.633 1.00 77.31 88 SER A CA 1
ATOM 700 C C . SER A 1 88 ? 11.117 3.507 -17.393 1.00 77.31 88 SER A C 1
ATOM 702 O O . SER A 1 88 ? 10.101 3.462 -16.705 1.00 77.31 88 SER A O 1
ATOM 704 N N . SER A 1 89 ? 11.686 2.414 -17.916 1.00 78.44 89 SER A N 1
ATOM 705 C CA . SER A 1 89 ? 11.212 1.041 -17.668 1.00 78.44 89 SER A CA 1
ATOM 706 C C . SER A 1 89 ? 11.394 0.666 -16.197 1.00 78.44 89 SER A C 1
ATOM 708 O O . SER A 1 89 ? 10.451 0.250 -15.526 1.00 78.44 89 SER A O 1
ATOM 710 N N . VAL A 1 90 ? 12.592 0.931 -15.667 1.00 81.19 90 VAL A N 1
ATOM 711 C CA . VAL A 1 90 ? 12.944 0.662 -14.268 1.00 81.19 90 VAL A CA 1
ATOM 712 C C . VAL A 1 90 ? 12.078 1.479 -13.306 1.00 81.19 90 VAL A C 1
ATOM 714 O O . VAL A 1 90 ? 11.542 0.924 -12.350 1.00 81.19 90 VAL A O 1
ATOM 717 N N . ALA A 1 91 ? 11.881 2.776 -13.574 1.00 80.94 91 ALA A N 1
ATOM 718 C CA . ALA A 1 91 ? 11.016 3.623 -12.751 1.00 80.94 91 ALA A CA 1
ATOM 719 C C . ALA A 1 91 ? 9.574 3.098 -12.721 1.00 80.94 91 ALA A C 1
ATOM 721 O O . ALA A 1 91 ? 8.984 2.977 -11.653 1.00 80.94 91 ALA A O 1
ATOM 722 N N . TYR A 1 92 ? 9.034 2.702 -13.876 1.00 82.75 92 TYR A N 1
ATOM 723 C CA . TYR A 1 92 ? 7.685 2.151 -13.946 1.00 82.75 92 TYR A CA 1
ATOM 724 C C . TYR A 1 92 ? 7.543 0.830 -13.173 1.00 82.75 92 TYR A C 1
ATOM 726 O O . TYR A 1 92 ? 6.589 0.651 -12.418 1.00 82.75 92 TYR A O 1
ATOM 734 N N . LEU A 1 93 ? 8.494 -0.097 -13.326 1.00 82.56 93 LEU A N 1
ATOM 735 C CA . LEU A 1 93 ? 8.503 -1.348 -12.562 1.00 82.56 93 LEU A CA 1
ATOM 736 C C . LEU A 1 93 ? 8.597 -1.084 -11.051 1.00 82.56 93 LEU A C 1
ATOM 738 O O . LEU A 1 93 ? 7.912 -1.751 -10.273 1.00 82.56 93 LEU A O 1
ATOM 742 N N . SER A 1 94 ? 9.377 -0.075 -10.652 1.00 84.62 94 SER A N 1
ATOM 743 C CA . SER A 1 94 ? 9.512 0.357 -9.260 1.00 84.62 94 SER A CA 1
ATOM 744 C C . SER A 1 94 ? 8.194 0.888 -8.710 1.00 84.62 94 SER A C 1
ATOM 746 O O . SER A 1 94 ? 7.828 0.543 -7.591 1.00 84.62 94 SER A O 1
ATOM 748 N N . ASP A 1 95 ? 7.447 1.667 -9.493 1.00 86.38 95 ASP A N 1
ATOM 749 C CA . ASP A 1 95 ? 6.132 2.163 -9.088 1.00 86.38 95 ASP A CA 1
ATOM 750 C C . ASP A 1 95 ? 5.162 0.996 -8.848 1.00 86.38 95 ASP A C 1
ATOM 752 O O . ASP A 1 95 ? 4.517 0.910 -7.799 1.00 86.38 95 ASP A O 1
ATOM 756 N N . VAL A 1 96 ? 5.085 0.035 -9.777 1.00 84.50 96 VAL A N 1
ATOM 757 C CA . VAL A 1 96 ? 4.210 -1.142 -9.613 1.00 84.50 96 VAL A CA 1
ATOM 758 C C . VAL A 1 96 ? 4.594 -1.948 -8.366 1.00 84.50 96 VAL A C 1
ATOM 760 O O . VAL A 1 96 ? 3.708 -2.367 -7.616 1.00 84.50 96 VAL A O 1
ATOM 763 N N . TYR A 1 97 ? 5.893 -2.137 -8.123 1.00 86.31 97 TYR A N 1
ATOM 764 C CA . TYR A 1 97 ? 6.404 -2.809 -6.929 1.00 86.31 97 TYR A CA 1
ATOM 765 C C . TYR A 1 97 ? 6.040 -2.059 -5.639 1.00 86.31 97 TYR A C 1
ATOM 767 O O . TYR A 1 97 ? 5.536 -2.668 -4.692 1.00 86.31 97 TYR A O 1
ATOM 775 N N . SER A 1 98 ? 6.214 -0.737 -5.605 1.00 87.19 98 SER A N 1
ATOM 776 C CA . SER A 1 98 ? 5.881 0.095 -4.445 1.00 87.19 98 SER A CA 1
ATOM 777 C C . SER A 1 98 ? 4.385 0.053 -4.116 1.00 87.19 98 SER A C 1
ATOM 779 O O . SER A 1 98 ? 4.006 -0.090 -2.949 1.00 87.19 98 SER A O 1
ATOM 781 N N . LEU A 1 99 ? 3.514 0.071 -5.133 1.00 86.44 99 LEU A N 1
ATOM 782 C CA . LEU A 1 99 ? 2.071 -0.076 -4.924 1.00 86.44 99 LEU A CA 1
ATOM 783 C C . LEU A 1 99 ? 1.702 -1.475 -4.408 1.00 86.44 99 LEU A C 1
ATOM 785 O O . LEU A 1 99 ? 0.867 -1.598 -3.509 1.00 86.44 99 LEU A O 1
ATOM 789 N N . ALA A 1 100 ? 2.318 -2.528 -4.957 1.00 85.25 100 ALA A N 1
ATOM 790 C CA . ALA A 1 100 ? 2.099 -3.902 -4.509 1.00 85.25 100 ALA A CA 1
ATOM 791 C C . ALA A 1 100 ? 2.572 -4.107 -3.061 1.00 85.25 100 ALA A C 1
ATOM 793 O O . ALA A 1 100 ? 1.851 -4.702 -2.261 1.00 85.25 100 ALA A O 1
ATOM 794 N N . THR A 1 101 ? 3.717 -3.526 -2.697 1.00 87.88 101 THR A N 1
ATOM 795 C CA . THR A 1 101 ? 4.249 -3.508 -1.328 1.00 87.88 101 THR A CA 1
ATOM 796 C C . THR A 1 101 ? 3.271 -2.835 -0.367 1.00 87.88 101 THR A C 1
ATOM 798 O O . THR A 1 101 ? 2.906 -3.419 0.654 1.00 87.88 101 THR A O 1
ATOM 801 N N . ALA A 1 102 ? 2.758 -1.648 -0.714 1.00 88.19 102 ALA A N 1
ATOM 802 C CA . ALA A 1 102 ? 1.749 -0.970 0.097 1.00 88.19 102 ALA A CA 1
ATOM 803 C C . ALA A 1 102 ? 0.482 -1.830 0.252 1.00 88.19 102 ALA A C 1
ATOM 805 O O . ALA A 1 102 ? -0.003 -2.040 1.366 1.00 88.19 102 ALA A O 1
ATOM 806 N N . ALA A 1 103 ? -0.024 -2.404 -0.841 1.00 85.31 103 ALA A N 1
ATOM 807 C CA . ALA A 1 103 ? -1.199 -3.269 -0.816 1.00 85.31 103 ALA A CA 1
ATOM 808 C C . ALA A 1 103 ? -0.986 -4.543 0.028 1.00 85.31 103 ALA A C 1
ATOM 810 O O . ALA A 1 103 ? -1.905 -4.980 0.725 1.00 85.31 103 ALA A O 1
ATOM 811 N N . ALA A 1 104 ? 0.225 -5.106 0.034 1.00 84.44 104 ALA A N 1
ATOM 812 C CA . ALA A 1 104 ? 0.569 -6.277 0.832 1.00 84.44 104 ALA A CA 1
ATOM 813 C C . ALA A 1 104 ? 0.462 -5.999 2.337 1.00 84.44 104 ALA A C 1
ATOM 815 O O . ALA A 1 104 ? 0.070 -6.880 3.094 1.00 84.44 104 ALA A O 1
ATOM 816 N N . THR A 1 105 ? 0.690 -4.767 2.799 1.00 86.25 105 THR A N 1
ATOM 817 C CA . THR A 1 105 ? 0.546 -4.439 4.231 1.00 86.25 105 THR A CA 1
ATOM 818 C C . THR A 1 105 ? -0.894 -4.600 4.749 1.00 86.25 105 THR A C 1
ATOM 820 O O . THR A 1 105 ? -1.110 -4.908 5.926 1.00 86.25 105 THR A O 1
ATOM 823 N N . ILE A 1 106 ? -1.892 -4.486 3.861 1.00 85.25 106 ILE A N 1
ATOM 824 C CA . ILE A 1 106 ? -3.319 -4.699 4.159 1.00 85.25 106 ILE A CA 1
ATOM 825 C C . ILE A 1 106 ? -3.580 -6.169 4.531 1.00 85.25 106 ILE A C 1
ATOM 827 O O . ILE A 1 106 ? -4.564 -6.477 5.207 1.00 85.25 106 ILE A O 1
ATOM 831 N N . ALA A 1 107 ? -2.687 -7.088 4.151 1.00 76.25 107 ALA A N 1
ATOM 832 C CA . ALA A 1 107 ? -2.738 -8.502 4.512 1.00 76.25 107 ALA A CA 1
ATOM 833 C C . ALA A 1 107 ? -2.678 -8.770 6.006 1.00 76.25 107 ALA A C 1
ATOM 835 O O . ALA A 1 107 ? -3.205 -9.782 6.483 1.00 76.25 107 ALA A O 1
ATOM 836 N N . HIS A 1 108 ? -2.015 -7.892 6.752 1.00 79.75 108 HIS A N 1
ATOM 837 C CA . HIS A 1 108 ? -1.810 -8.118 8.164 1.00 79.75 108 HIS A CA 1
ATOM 838 C C . HIS A 1 108 ? -3.126 -7.899 8.907 1.00 79.75 108 HIS A C 1
ATOM 840 O O . HIS A 1 108 ? -3.600 -6.776 9.056 1.00 79.75 108 HIS A O 1
ATOM 846 N N . LYS A 1 109 ? -3.708 -8.996 9.412 1.00 74.69 109 LYS A N 1
ATOM 847 C CA . LYS A 1 109 ? -4.923 -8.966 10.247 1.00 74.69 109 LYS A CA 1
ATOM 848 C C . LYS A 1 109 ? -4.779 -8.034 11.448 1.00 74.69 109 LYS A C 1
ATOM 850 O O . LYS A 1 109 ? -5.761 -7.442 11.877 1.00 74.69 109 LYS A O 1
ATOM 855 N N . GLU A 1 110 ? -3.556 -7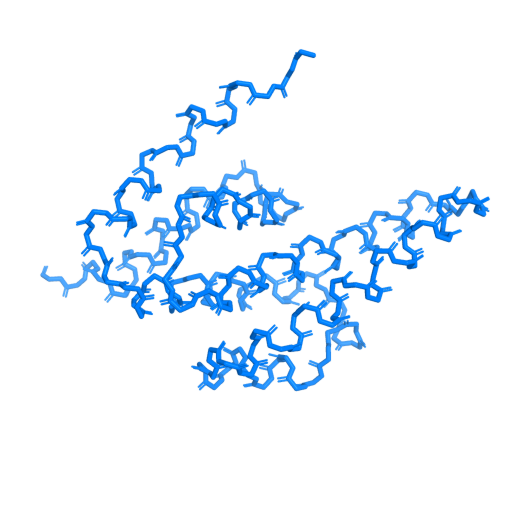.894 11.945 1.00 82.69 110 GLU A N 1
ATOM 856 C CA . GLU A 1 110 ? -3.161 -6.925 12.959 1.00 82.69 110 GLU A CA 1
ATOM 857 C C . GLU A 1 110 ? -1.934 -6.161 12.445 1.00 82.69 110 GLU A C 1
ATOM 859 O O . GLU A 1 110 ? -0.798 -6.601 12.653 1.00 82.69 110 GLU A O 1
ATOM 864 N N . PRO A 1 111 ? -2.131 -5.040 11.724 1.00 83.69 111 PRO A N 1
ATOM 865 C CA . PRO A 1 111 ? -1.023 -4.211 11.280 1.00 83.69 111 PRO A CA 1
ATOM 866 C C . PRO A 1 111 ? -0.251 -3.710 12.502 1.00 83.69 111 PRO A C 1
ATOM 868 O O . PRO A 1 111 ? -0.839 -3.172 13.444 1.00 83.69 111 PRO A O 1
ATOM 871 N N . LYS A 1 112 ? 1.064 -3.914 12.502 1.00 87.12 112 LYS A N 1
ATOM 872 C CA . LYS A 1 112 ? 1.972 -3.312 13.476 1.00 87.12 112 LYS A CA 1
ATOM 873 C C . LYS A 1 112 ? 2.502 -2.007 12.897 1.00 87.12 112 LYS A C 1
ATOM 875 O O . LYS A 1 112 ? 2.416 -1.793 11.692 1.00 87.12 112 LYS A O 1
ATOM 880 N N . GLU A 1 113 ? 3.094 -1.182 13.750 1.00 87.94 113 GLU A N 1
ATOM 881 C CA . GLU A 1 113 ? 3.738 0.081 13.366 1.00 87.94 113 GLU A CA 1
ATOM 882 C C . GLU A 1 113 ? 4.659 -0.078 12.147 1.00 87.94 113 GLU A C 1
ATOM 884 O O . GLU A 1 113 ? 4.510 0.649 11.174 1.00 87.94 113 GLU A O 1
ATOM 889 N N . MET A 1 114 ? 5.503 -1.113 12.134 1.00 86.44 114 MET A N 1
ATOM 890 C CA . MET A 1 114 ? 6.384 -1.415 10.999 1.00 86.44 114 MET A CA 1
ATOM 891 C C . MET A 1 114 ? 5.629 -1.632 9.679 1.00 86.44 114 MET A C 1
ATOM 893 O O . MET A 1 114 ? 6.083 -1.167 8.645 1.00 86.44 114 MET A O 1
ATOM 897 N N . HIS A 1 115 ? 4.462 -2.284 9.697 1.00 88.56 115 HIS A N 1
ATOM 898 C CA . HIS A 1 115 ? 3.671 -2.473 8.476 1.00 88.56 115 HIS A CA 1
ATOM 899 C C . HIS A 1 115 ? 3.082 -1.145 7.981 1.00 88.56 115 HIS A C 1
ATOM 901 O O . HIS A 1 115 ? 2.952 -0.946 6.780 1.00 88.56 115 HIS A O 1
ATOM 907 N N . LEU A 1 116 ? 2.730 -0.233 8.894 1.00 87.25 116 LEU A N 1
ATOM 908 C CA . LEU A 1 116 ? 2.248 1.102 8.533 1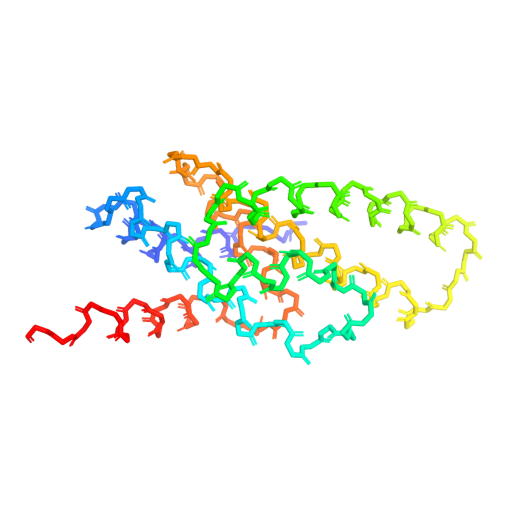.00 87.25 116 LEU A CA 1
ATOM 909 C C . LEU A 1 116 ? 3.378 1.983 7.981 1.00 87.25 116 LEU A C 1
ATOM 911 O O . LEU A 1 116 ? 3.136 2.740 7.048 1.00 87.25 116 LEU A O 1
ATOM 915 N N . LEU A 1 117 ? 4.603 1.837 8.495 1.00 87.50 117 LEU A N 1
ATOM 916 C CA . LEU A 1 117 ? 5.796 2.468 7.917 1.00 87.50 117 LEU A CA 1
ATOM 917 C C . LEU A 1 117 ? 6.044 1.962 6.490 1.00 87.50 117 LEU A C 1
ATOM 919 O O . LEU A 1 117 ? 6.082 2.760 5.562 1.00 87.50 117 LEU A O 1
ATOM 923 N N . THR A 1 118 ? 6.073 0.639 6.288 1.00 88.56 118 THR A N 1
ATOM 924 C CA . THR A 1 118 ? 6.224 0.035 4.951 1.00 88.56 118 THR A CA 1
ATOM 925 C C . THR A 1 118 ? 5.138 0.494 3.978 1.00 88.56 118 THR A C 1
ATOM 927 O O . THR A 1 118 ? 5.402 0.715 2.799 1.00 88.56 118 THR A O 1
ATOM 930 N N . PHE A 1 119 ? 3.906 0.662 4.460 1.00 90.12 119 PHE A N 1
ATOM 931 C CA . PHE A 1 119 ? 2.826 1.207 3.649 1.00 90.12 119 PHE A CA 1
ATOM 932 C C . PHE A 1 119 ? 3.125 2.634 3.185 1.00 90.12 119 PHE A C 1
ATOM 934 O O . PHE A 1 119 ? 2.951 2.940 2.006 1.00 90.12 119 PHE A O 1
ATOM 941 N N . MET A 1 120 ? 3.557 3.496 4.109 1.00 88.12 120 MET A N 1
ATOM 942 C CA . MET A 1 120 ? 3.886 4.889 3.816 1.00 88.12 120 MET A CA 1
ATOM 943 C C . MET A 1 120 ? 5.025 5.002 2.811 1.00 88.12 120 MET A C 1
ATOM 945 O O . MET A 1 120 ? 4.896 5.755 1.848 1.00 88.12 120 MET A O 1
ATOM 949 N N . ASP A 1 121 ? 6.077 4.205 2.986 1.00 85.62 121 ASP A N 1
ATOM 950 C CA . ASP A 1 121 ? 7.198 4.143 2.048 1.00 85.62 121 ASP A CA 1
ATOM 951 C C . ASP A 1 121 ? 6.728 3.710 0.652 1.00 85.62 121 ASP A C 1
ATOM 953 O O . ASP A 1 121 ? 7.104 4.312 -0.353 1.00 85.62 121 ASP A O 1
ATOM 957 N N . GLY A 1 122 ? 5.832 2.720 0.581 1.00 86.38 122 GLY A N 1
ATOM 958 C CA . GLY A 1 122 ? 5.257 2.259 -0.682 1.00 86.38 122 GLY A CA 1
ATOM 959 C C . GLY A 1 122 ? 4.440 3.336 -1.406 1.00 86.38 122 GLY A C 1
ATOM 9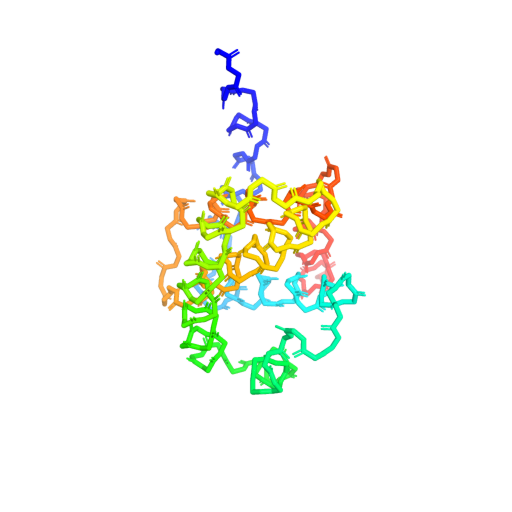60 O O . GLY A 1 122 ? 4.555 3.493 -2.620 1.00 86.38 122 GLY A O 1
ATOM 961 N N . ILE A 1 123 ? 3.632 4.127 -0.693 1.00 88.62 123 ILE A N 1
ATOM 962 C CA . ILE A 1 123 ? 2.845 5.189 -1.342 1.00 88.62 123 ILE A CA 1
ATOM 963 C C . ILE A 1 123 ? 3.645 6.473 -1.605 1.00 88.62 123 ILE A C 1
ATOM 965 O O . ILE A 1 123 ? 3.240 7.259 -2.459 1.00 88.62 123 ILE A O 1
ATOM 969 N N . ALA A 1 124 ? 4.793 6.675 -0.947 1.00 86.94 124 ALA A N 1
ATOM 970 C CA . ALA A 1 124 ? 5.683 7.819 -1.176 1.00 86.94 124 ALA A CA 1
ATOM 971 C C . ALA A 1 124 ? 6.243 7.876 -2.609 1.00 86.94 124 ALA A C 1
ATOM 973 O O . ALA A 1 124 ? 6.631 8.944 -3.076 1.00 86.94 124 ALA A O 1
ATOM 974 N N . ALA A 1 125 ? 6.213 6.759 -3.344 1.00 84.19 125 ALA A N 1
ATOM 975 C CA . ALA A 1 125 ? 6.501 6.745 -4.779 1.00 84.19 125 ALA A CA 1
ATOM 976 C C . ALA A 1 125 ? 5.514 7.606 -5.600 1.00 84.19 125 ALA A C 1
ATOM 978 O O . ALA A 1 125 ? 5.855 8.091 -6.675 1.00 84.19 125 ALA A O 1
ATOM 979 N N . PHE A 1 126 ? 4.299 7.841 -5.088 1.00 83.94 126 PHE A N 1
ATOM 980 C CA . PHE A 1 126 ? 3.203 8.485 -5.822 1.00 83.94 126 PHE A CA 1
ATOM 981 C C . PHE A 1 126 ? 2.788 9.854 -5.281 1.00 83.94 126 PHE A C 1
ATOM 983 O O . PHE A 1 126 ? 2.001 10.557 -5.922 1.00 83.94 126 PHE A O 1
ATOM 990 N N . THR A 1 127 ? 3.268 10.235 -4.098 1.00 82.69 127 THR A N 1
ATOM 991 C CA . THR A 1 127 ? 2.888 11.480 -3.425 1.00 82.69 127 THR A CA 1
ATOM 992 C C . THR A 1 127 ? 4.067 12.069 -2.669 1.00 82.69 127 THR A C 1
ATOM 994 O O . THR A 1 127 ? 4.904 11.354 -2.127 1.00 82.69 127 THR A O 1
ATOM 997 N N . THR A 1 128 ? 4.121 13.398 -2.613 1.00 77.25 128 THR A N 1
ATOM 998 C CA . THR A 1 128 ? 5.147 14.121 -1.854 1.00 77.25 128 THR A CA 1
ATOM 999 C C . THR A 1 128 ? 4.873 14.125 -0.352 1.00 77.25 128 THR A C 1
ATOM 1001 O O . THR A 1 128 ? 5.772 14.455 0.411 1.00 77.25 128 THR A O 1
ATOM 1004 N N . ASP A 1 129 ? 3.643 13.812 0.070 1.00 83.50 129 ASP A N 1
ATOM 1005 C CA . ASP A 1 129 ? 3.256 13.783 1.483 1.00 83.50 129 ASP A CA 1
ATOM 1006 C C . ASP A 1 129 ? 2.211 12.680 1.761 1.00 83.50 129 ASP A C 1
ATOM 1008 O O . ASP A 1 129 ? 1.000 12.934 1.766 1.00 83.50 129 ASP A O 1
ATOM 1012 N N . PRO A 1 130 ? 2.667 11.438 2.011 1.00 84.38 130 PRO A N 1
ATOM 1013 C CA . PRO A 1 130 ? 1.809 10.311 2.379 1.00 84.38 130 PRO A CA 1
ATOM 1014 C C . PRO A 1 130 ? 0.888 10.570 3.580 1.00 84.38 130 PRO A C 1
ATOM 1016 O O . PRO A 1 130 ? -0.195 9.986 3.667 1.00 84.38 130 PRO A O 1
ATOM 1019 N N . GLN A 1 131 ? 1.292 11.438 4.515 1.00 84.06 131 GLN A N 1
ATOM 1020 C CA . GLN A 1 131 ? 0.534 11.695 5.742 1.00 84.06 131 GLN A CA 1
ATOM 1021 C C . GLN A 1 131 ? -0.746 12.461 5.448 1.00 84.06 131 GLN A C 1
ATOM 1023 O O . GLN A 1 131 ? -1.789 12.165 6.030 1.00 84.06 131 GLN A O 1
ATOM 1028 N N . VAL A 1 132 ? -0.688 13.413 4.515 1.00 85.56 132 VAL A N 1
ATOM 1029 C CA . VAL A 1 132 ? -1.860 14.176 4.079 1.00 85.56 132 VAL A CA 1
ATOM 1030 C C . VAL A 1 132 ? -2.917 13.253 3.480 1.00 85.56 132 VAL A C 1
ATOM 1032 O O . VAL A 1 132 ? -4.107 13.433 3.739 1.00 85.56 132 VAL A O 1
ATOM 1035 N N . ASP A 1 133 ? -2.515 12.252 2.702 1.00 86.25 133 ASP A N 1
ATOM 1036 C CA . ASP A 1 133 ? -3.464 11.331 2.079 1.00 86.25 133 ASP A CA 1
ATOM 1037 C C . ASP A 1 133 ? -4.057 10.342 3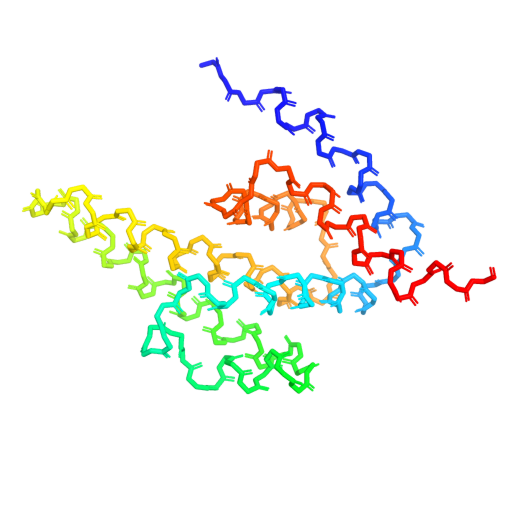.090 1.00 86.25 133 ASP A C 1
ATOM 1039 O O . ASP A 1 133 ? -5.260 10.069 3.044 1.00 86.25 133 ASP A O 1
ATOM 1043 N N . ILE A 1 134 ? -3.264 9.900 4.074 1.00 86.06 134 ILE A N 1
ATOM 1044 C CA . ILE A 1 134 ? -3.772 9.144 5.228 1.00 86.06 134 ILE A CA 1
ATOM 1045 C C . ILE A 1 134 ? -4.775 9.981 6.029 1.00 86.06 134 ILE A C 1
ATOM 1047 O O . ILE A 1 134 ? -5.866 9.499 6.342 1.00 86.06 134 ILE A O 1
ATOM 1051 N N . GLN A 1 135 ? -4.450 11.241 6.324 1.00 85.75 135 GLN A N 1
ATOM 1052 C CA . GLN A 1 135 ? -5.319 12.128 7.095 1.00 85.75 135 GLN A CA 1
ATOM 1053 C C . GLN A 1 135 ? -6.638 12.401 6.363 1.00 85.75 135 GLN A C 1
ATOM 1055 O O . GLN A 1 135 ? -7.704 12.293 6.965 1.00 85.75 135 GLN A O 1
ATOM 1060 N N . LYS A 1 136 ? -6.599 12.653 5.049 1.00 86.06 136 LYS A N 1
ATOM 1061 C CA . LYS A 1 136 ? -7.813 12.801 4.229 1.00 86.06 136 LYS A CA 1
ATOM 1062 C C . LYS A 1 136 ? -8.689 11.551 4.265 1.00 86.06 136 LYS A C 1
ATOM 1064 O O . LYS A 1 136 ? -9.908 11.672 4.375 1.00 86.06 136 LYS A O 1
ATOM 1069 N N . ALA A 1 137 ? -8.090 10.362 4.167 1.00 86.00 137 ALA A N 1
ATOM 1070 C CA . ALA A 1 137 ? -8.834 9.106 4.227 1.00 86.00 137 ALA A CA 1
ATOM 1071 C C . ALA A 1 137 ? -9.501 8.912 5.600 1.00 86.00 137 ALA A C 1
ATOM 1073 O O . ALA A 1 137 ? -10.667 8.517 5.666 1.00 86.00 137 ALA A O 1
ATOM 1074 N N . ILE A 1 138 ? -8.794 9.255 6.684 1.00 85.19 138 ILE A N 1
ATOM 1075 C CA . ILE A 1 138 ? -9.347 9.281 8.043 1.00 85.19 138 ILE A CA 1
ATOM 1076 C C . ILE A 1 138 ? -10.534 10.251 8.123 1.00 85.19 138 ILE A C 1
ATOM 1078 O O . ILE A 1 138 ? -11.616 9.851 8.553 1.00 85.19 138 ILE A O 1
ATOM 1082 N N . ASP A 1 139 ? -10.368 11.497 7.676 1.00 84.69 139 ASP A N 1
ATOM 1083 C CA . ASP A 1 139 ? -11.404 12.534 7.759 1.00 84.69 139 ASP A CA 1
ATOM 1084 C C . ASP A 1 139 ? -12.653 12.167 6.945 1.00 84.69 139 ASP A C 1
ATOM 1086 O O . ASP A 1 139 ? -13.784 12.390 7.377 1.00 84.69 139 ASP A O 1
ATOM 1090 N N . GLN A 1 140 ? -12.471 11.552 5.776 1.00 81.94 140 GLN A N 1
ATOM 1091 C CA . GLN A 1 140 ? -13.572 11.158 4.902 1.00 81.94 140 GLN A CA 1
ATOM 1092 C C . GLN A 1 140 ? -14.473 10.081 5.523 1.00 81.94 140 GLN A C 1
ATOM 1094 O O . GLN A 1 140 ? -15.685 10.093 5.289 1.00 81.94 140 GLN A O 1
ATOM 1099 N N . TRP A 1 141 ? -13.898 9.155 6.290 1.00 73.56 141 TRP A N 1
ATOM 1100 C CA . TRP A 1 141 ? -14.622 8.023 6.875 1.00 73.56 141 TRP A CA 1
ATOM 1101 C C . TRP A 1 141 ? -15.042 8.245 8.328 1.00 73.56 141 TRP A C 1
ATOM 1103 O O . TRP A 1 141 ? -16.070 7.718 8.746 1.00 73.56 141 TRP A O 1
ATOM 1113 N N . PHE A 1 142 ? -14.278 9.035 9.083 1.00 72.00 142 PHE A N 1
ATOM 1114 C CA . PHE A 1 142 ? -14.438 9.181 10.532 1.00 72.00 142 PHE A CA 1
ATOM 1115 C C . PHE A 1 142 ? -14.523 10.642 10.998 1.00 72.00 142 PHE A C 1
ATOM 1117 O O . PHE A 1 142 ? -14.721 10.886 12.181 1.00 72.00 142 PHE A O 1
ATOM 1124 N N . GLY A 1 143 ? -14.399 11.621 10.096 1.00 61.47 143 GLY A N 1
ATOM 1125 C CA . GLY A 1 143 ? -14.517 13.054 10.403 1.00 61.47 143 GLY A CA 1
ATOM 1126 C C . GLY A 1 143 ? -15.948 13.600 10.375 1.00 61.47 143 GLY A C 1
ATOM 1127 O O . GLY A 1 143 ? -16.144 14.805 10.509 1.00 61.47 143 GLY A O 1
ATOM 1128 N N . LYS A 1 144 ? -16.956 12.740 10.180 1.00 53.41 144 LYS A N 1
ATOM 1129 C CA . LYS A 1 144 ? -18.376 13.088 10.327 1.00 53.41 144 LYS A CA 1
ATOM 1130 C C . LYS A 1 144 ? -18.901 12.585 11.674 1.00 53.41 144 LYS A C 1
ATOM 1132 O O . LYS A 1 144 ? -19.721 11.671 11.703 1.00 53.41 144 LYS A O 1
ATOM 1137 N N . GLU A 1 145 ? -18.410 13.176 12.758 1.00 47.81 145 GLU A N 1
ATOM 1138 C CA . GLU A 1 145 ? -19.079 13.168 14.069 1.00 47.81 145 GLU A CA 1
ATOM 1139 C C . GLU A 1 145 ? -19.592 14.574 14.392 1.00 47.81 145 GLU A C 1
ATOM 1141 O O . GLU A 1 145 ? -18.834 15.547 14.171 1.00 47.81 145 GLU A O 1
#

Organism: NCBI:txid1121357

pLDDT: mean 79.98, std 10.32, range [39.44, 90.12]

Nearest PDB structures (foldseek):
  3ma9-assembly1_A  TM=2.271E-01  e=7.592E+00  Human immunodeficiency virus 1

Secondary structure (DSSP, 8-state):
---HHHHHHHHHHHHHHHHH--HHHHHHHHHHHHHHHGGGS-TTTS-HHHHHHHHTT-HHHHHHHHHHHHHHHHHHHHHHHHTT--HHHHHHHHHHHHHHHHHHHTT-SS--HHHHHHHHHHHHTT-S-HHHHHHHHHHHHH---